Protein AF-A0A0E0LAK0-F1 (afdb_monomer)

Structure (mmCIF, N/CA/C/O backbone):
data_AF-A0A0E0LAK0-F1
#
_entry.id   AF-A0A0E0LAK0-F1
#
loop_
_atom_site.group_PDB
_atom_site.id
_atom_site.type_symbol
_atom_site.label_atom_id
_atom_site.label_alt_id
_atom_site.label_comp_id
_atom_site.label_asym_id
_atom_site.label_entity_id
_atom_site.label_seq_id
_atom_site.pdbx_PDB_ins_code
_atom_site.Cartn_x
_atom_site.Cartn_y
_atom_site.Cartn_z
_atom_site.occupancy
_atom_site.B_iso_or_equiv
_atom_site.auth_seq_id
_atom_site.auth_comp_id
_atom_site.auth_asym_id
_atom_site.auth_atom_id
_atom_site.pdbx_PDB_model_num
ATOM 1 N N . MET A 1 1 ? 13.165 -2.913 -29.190 1.00 40.69 1 MET A N 1
ATOM 2 C CA . MET A 1 1 ? 12.704 -2.858 -27.786 1.00 40.69 1 MET A CA 1
ATOM 3 C C . MET A 1 1 ? 11.254 -2.414 -27.787 1.00 40.69 1 MET A C 1
ATOM 5 O O . MET A 1 1 ? 10.970 -1.238 -27.970 1.00 40.69 1 MET A O 1
ATOM 9 N N . SER A 1 2 ? 10.336 -3.371 -27.718 1.00 41.38 2 SER A N 1
ATOM 10 C CA . SER A 1 2 ? 8.896 -3.123 -27.671 1.00 41.38 2 SER A CA 1
ATOM 11 C C . SER A 1 2 ? 8.563 -2.382 -26.377 1.00 41.38 2 SER A C 1
ATOM 13 O O . SER A 1 2 ? 8.879 -2.852 -25.286 1.00 41.38 2 SER A O 1
ATOM 15 N N . ARG A 1 3 ? 7.950 -1.203 -26.505 1.00 47.69 3 ARG A N 1
ATOM 16 C CA . ARG A 1 3 ? 7.421 -0.414 -25.391 1.00 47.69 3 ARG A CA 1
ATOM 17 C C . ARG A 1 3 ? 6.276 -1.206 -24.757 1.00 47.69 3 ARG A C 1
ATOM 19 O O . ARG A 1 3 ? 5.139 -1.101 -25.208 1.00 47.69 3 ARG A O 1
ATOM 26 N N . LEU A 1 4 ? 6.587 -2.044 -23.767 1.00 52.78 4 LEU A N 1
ATOM 27 C CA . LEU A 1 4 ? 5.581 -2.633 -22.887 1.00 52.78 4 LEU A CA 1
ATOM 28 C C . LEU A 1 4 ? 4.768 -1.463 -22.317 1.00 52.78 4 LEU A C 1
ATOM 30 O O . LEU A 1 4 ? 5.345 -0.484 -21.846 1.00 52.78 4 LEU A O 1
ATOM 34 N N . MET A 1 5 ? 3.447 -1.488 -22.482 1.00 51.22 5 MET A N 1
ATOM 35 C CA . MET A 1 5 ? 2.558 -0.435 -21.992 1.00 51.22 5 MET A CA 1
ATOM 36 C C . MET A 1 5 ? 2.483 -0.534 -20.469 1.00 51.22 5 MET A C 1
ATOM 38 O O . MET A 1 5 ? 1.610 -1.197 -19.921 1.00 51.22 5 MET A O 1
ATOM 42 N N . TRP A 1 6 ? 3.444 0.084 -19.789 1.00 60.06 6 TRP A N 1
ATOM 43 C CA . TRP A 1 6 ? 3.392 0.296 -18.349 1.00 60.06 6 TRP A CA 1
ATOM 44 C C . TRP A 1 6 ? 2.137 1.106 -18.028 1.00 60.06 6 TRP A C 1
ATOM 46 O O . TRP A 1 6 ? 1.904 2.156 -18.635 1.00 60.06 6 TRP A O 1
ATOM 56 N N . VAL A 1 7 ? 1.339 0.636 -17.073 1.00 61.56 7 VAL A N 1
ATOM 57 C CA . VAL A 1 7 ? 0.288 1.455 -16.467 1.00 61.56 7 VAL A CA 1
ATOM 58 C C . VAL A 1 7 ? 0.989 2.410 -15.509 1.00 61.56 7 VAL A C 1
ATOM 60 O O . VAL A 1 7 ? 1.167 2.108 -14.334 1.00 61.56 7 VAL A O 1
ATOM 63 N N . GLN A 1 8 ? 1.451 3.538 -16.048 1.00 71.88 8 GLN A N 1
ATOM 64 C CA . GLN A 1 8 ? 2.185 4.547 -15.277 1.00 71.88 8 GLN A CA 1
ATOM 65 C C . GLN A 1 8 ? 1.261 5.393 -14.398 1.00 71.88 8 GLN A C 1
ATOM 67 O O . GLN A 1 8 ? 1.737 6.034 -13.467 1.00 71.88 8 GLN A O 1
ATOM 72 N N . GLU A 1 9 ? -0.045 5.362 -14.672 1.00 80.31 9 GLU A N 1
ATOM 73 C CA . GLU A 1 9 ? -1.051 6.161 -13.984 1.00 80.31 9 GLU A CA 1
ATOM 74 C C . GLU A 1 9 ? -2.235 5.298 -13.560 1.00 80.31 9 GLU A C 1
ATOM 76 O O . GLU A 1 9 ? -2.679 4.393 -14.272 1.00 80.31 9 GLU A O 1
ATOM 81 N N . ILE A 1 10 ? -2.766 5.605 -12.383 1.00 85.94 10 ILE A N 1
ATOM 82 C CA . ILE A 1 10 ? -3.961 4.961 -11.857 1.00 85.94 10 ILE A CA 1
ATOM 83 C C . ILE A 1 10 ? -5.178 5.623 -12.510 1.00 85.94 10 ILE A C 1
ATOM 85 O O . ILE A 1 10 ? -5.325 6.841 -12.405 1.00 85.94 10 ILE A O 1
ATOM 89 N N . PRO A 1 11 ? -6.082 4.863 -13.154 1.00 86.00 11 PRO A N 1
ATOM 90 C CA . PRO A 1 11 ? -7.273 5.447 -13.755 1.00 86.00 11 PRO A CA 1
ATOM 91 C C . PRO A 1 11 ? -8.109 6.217 -12.728 1.00 86.00 11 PRO A C 1
ATOM 93 O O . PRO A 1 11 ? -8.341 5.735 -11.619 1.00 86.00 11 PRO A O 1
ATOM 96 N N . SER A 1 12 ? -8.642 7.373 -13.120 1.00 85.31 12 SER A N 1
ATOM 97 C CA . SER A 1 12 ? -9.409 8.258 -12.229 1.00 85.31 12 SER A CA 1
ATOM 98 C C . SER A 1 12 ? -10.615 7.579 -11.566 1.00 85.31 12 SER A C 1
ATOM 100 O O . SER A 1 12 ? -10.938 7.868 -10.415 1.00 85.31 12 SER A O 1
ATOM 102 N N . TRP A 1 13 ? -11.260 6.628 -12.250 1.00 86.44 13 TRP A N 1
ATOM 103 C CA . TRP A 1 13 ? -12.377 5.866 -11.682 1.00 86.44 13 TRP A CA 1
ATOM 104 C C . TRP A 1 13 ? -11.962 5.010 -10.479 1.00 86.44 13 TRP A C 1
ATOM 106 O O . TRP A 1 13 ? -12.783 4.779 -9.593 1.00 86.44 13 TRP A O 1
ATOM 116 N N . VAL A 1 14 ? -10.702 4.555 -10.425 1.00 89.12 14 VAL A N 1
ATOM 117 C CA . VAL A 1 14 ? -10.179 3.795 -9.285 1.00 89.12 14 VAL A CA 1
ATOM 118 C C . VAL A 1 14 ? -10.152 4.703 -8.070 1.00 89.12 14 VAL A C 1
ATOM 120 O O . VAL A 1 14 ? -10.732 4.326 -7.060 1.00 89.12 14 VAL A O 1
ATOM 123 N N . GLY A 1 15 ? -9.564 5.901 -8.194 1.00 84.81 15 GLY A N 1
ATOM 124 C CA . GLY A 1 15 ? -9.407 6.863 -7.095 1.00 84.81 15 GLY A CA 1
ATOM 125 C C . GLY A 1 15 ? -10.719 7.393 -6.510 1.00 84.81 15 GLY A C 1
ATOM 126 O O . GLY A 1 15 ? -10.767 7.769 -5.344 1.00 84.81 15 GLY A O 1
ATOM 127 N N . ASN A 1 16 ? -11.806 7.339 -7.282 1.00 85.94 16 ASN A N 1
ATOM 128 C CA . ASN A 1 16 ? -13.139 7.764 -6.847 1.00 85.94 16 ASN A CA 1
ATOM 129 C C . ASN A 1 16 ? -14.001 6.618 -6.288 1.00 85.94 16 ASN A C 1
ATOM 131 O O . ASN A 1 16 ? -15.169 6.823 -5.949 1.00 85.94 16 ASN A O 1
ATOM 135 N N . SER A 1 17 ? -13.475 5.393 -6.218 1.00 89.62 17 SER A N 1
ATOM 136 C CA . SER A 1 17 ? -14.277 4.239 -5.825 1.00 89.62 17 SER A CA 1
ATOM 137 C C . SER A 1 17 ? -14.435 4.118 -4.312 1.00 89.62 17 SER A C 1
ATOM 139 O O . SER A 1 17 ? -13.480 3.895 -3.571 1.00 89.62 17 SER A O 1
ATOM 141 N N . ILE A 1 18 ? -15.686 4.132 -3.853 1.00 90.94 18 ILE A N 1
ATOM 142 C CA . ILE A 1 18 ? -16.029 3.836 -2.456 1.00 90.94 18 ILE A CA 1
ATOM 143 C C . ILE A 1 18 ? -16.090 2.331 -2.161 1.00 90.94 18 ILE A C 1
ATOM 145 O O . ILE A 1 18 ? -16.125 1.940 -1.000 1.00 90.94 18 ILE A O 1
ATOM 149 N N . ASN A 1 19 ? -16.102 1.473 -3.183 1.00 94.12 19 ASN A N 1
ATOM 150 C CA . ASN A 1 19 ? -16.319 0.030 -3.018 1.00 94.12 19 ASN A CA 1
ATOM 151 C C . ASN A 1 19 ? -15.019 -0.784 -3.036 1.00 94.12 19 ASN A C 1
ATOM 153 O O . ASN A 1 19 ? -15.035 -1.984 -2.758 1.00 94.12 19 ASN A O 1
ATOM 157 N N . LEU A 1 20 ? -13.885 -0.164 -3.378 1.00 95.38 20 LEU A N 1
ATOM 158 C CA . LEU A 1 20 ? -12.603 -0.859 -3.429 1.00 95.38 20 LEU A CA 1
ATOM 159 C C . LEU A 1 20 ? -12.059 -1.091 -2.020 1.00 95.38 20 LEU A C 1
ATOM 161 O O . LEU A 1 20 ? -11.620 -0.170 -1.337 1.00 95.38 20 LEU A O 1
ATOM 165 N N . VAL A 1 21 ? -12.062 -2.361 -1.617 1.00 95.38 21 VAL A N 1
ATOM 166 C CA . VAL A 1 21 ? -11.550 -2.809 -0.313 1.00 95.38 21 VAL A CA 1
ATOM 167 C C . VAL A 1 21 ? -10.144 -3.401 -0.414 1.00 95.38 21 VAL A C 1
ATOM 169 O O . VAL A 1 21 ? -9.372 -3.358 0.545 1.00 95.38 21 VAL A O 1
ATOM 172 N N . LYS A 1 22 ? -9.784 -3.968 -1.569 1.00 95.62 22 LYS A N 1
ATOM 173 C CA . LYS A 1 22 ? -8.490 -4.622 -1.796 1.00 95.62 22 LYS A CA 1
ATOM 174 C C . LYS A 1 22 ? -7.957 -4.245 -3.171 1.00 95.62 22 LYS A C 1
ATOM 176 O O . LYS A 1 22 ? -8.683 -4.368 -4.153 1.00 95.62 22 LYS A O 1
ATOM 181 N N . ILE A 1 23 ? -6.688 -3.855 -3.236 1.00 95.00 23 ILE A N 1
ATOM 182 C CA . ILE A 1 23 ? -5.982 -3.558 -4.484 1.00 95.00 23 ILE A CA 1
ATOM 183 C C . ILE A 1 23 ? -4.680 -4.358 -4.522 1.00 95.00 23 ILE A C 1
ATOM 185 O O . ILE A 1 23 ? -3.897 -4.343 -3.571 1.00 95.00 23 ILE A O 1
ATOM 189 N N . ASN A 1 24 ? -4.458 -5.059 -5.636 1.00 95.00 24 ASN A N 1
ATOM 190 C CA . ASN A 1 24 ? -3.205 -5.740 -5.942 1.00 95.00 24 ASN A CA 1
ATOM 191 C C . ASN A 1 24 ? -2.645 -5.151 -7.239 1.00 95.00 24 ASN A C 1
ATOM 193 O O . ASN A 1 24 ? -3.261 -5.299 -8.292 1.00 95.00 24 ASN A O 1
ATOM 197 N N . LEU A 1 25 ? -1.487 -4.505 -7.150 1.00 93.88 25 LEU A N 1
ATOM 198 C CA . LEU A 1 25 ? -0.767 -3.940 -8.284 1.00 93.88 25 LEU A CA 1
ATOM 199 C C . LEU A 1 25 ? 0.447 -4.814 -8.579 1.00 93.88 25 LEU A C 1
ATOM 201 O O . LEU A 1 25 ? 1.206 -5.160 -7.669 1.00 93.88 25 LEU A O 1
ATOM 205 N N . VAL A 1 26 ? 0.605 -5.183 -9.848 1.00 93.19 26 VAL A N 1
ATOM 206 C CA . VAL A 1 26 ? 1.659 -6.081 -10.324 1.00 93.19 26 VAL A CA 1
ATOM 207 C C . VAL A 1 26 ? 2.219 -5.513 -11.618 1.00 93.19 26 VAL A C 1
ATOM 209 O O . VAL A 1 26 ? 1.455 -5.297 -12.554 1.00 93.19 26 VAL A O 1
ATOM 212 N N . PHE A 1 27 ? 3.530 -5.266 -11.672 1.00 90.88 27 PHE A N 1
ATOM 213 C CA . PHE A 1 27 ? 4.220 -4.838 -12.898 1.00 90.88 27 PHE A CA 1
ATOM 214 C C . PHE A 1 27 ? 3.654 -3.560 -13.551 1.00 90.88 27 PHE A C 1
ATOM 216 O O . PHE A 1 27 ? 3.705 -3.383 -14.765 1.00 90.88 27 PHE A O 1
ATOM 223 N N . CYS A 1 28 ? 3.096 -2.655 -12.738 1.00 89.62 28 CYS A N 1
ATOM 224 C CA . CYS A 1 28 ? 2.539 -1.383 -13.203 1.00 89.62 28 CYS A CA 1
ATOM 225 C C . CYS A 1 28 ? 3.621 -0.327 -13.483 1.00 89.62 28 CYS A C 1
ATOM 227 O O . CYS A 1 28 ? 3.497 0.425 -14.444 1.00 89.62 28 CYS A O 1
ATOM 229 N N . GLY A 1 29 ? 4.698 -0.286 -12.690 1.00 91.19 29 GLY A N 1
ATOM 230 C CA . GLY A 1 29 ? 5.722 0.755 -12.803 1.00 91.19 29 GLY A CA 1
ATOM 231 C C . GLY A 1 29 ? 5.265 2.129 -12.303 1.00 91.19 29 GLY A C 1
ATOM 232 O O . GLY A 1 29 ? 5.666 3.145 -12.867 1.00 91.19 29 GLY A O 1
ATOM 233 N N . LEU A 1 30 ? 4.412 2.176 -11.275 1.00 91.12 30 LEU A N 1
ATOM 234 C CA . LEU A 1 30 ? 3.904 3.432 -10.722 1.00 91.12 30 LEU A CA 1
ATOM 235 C C . LEU A 1 30 ? 5.017 4.233 -10.042 1.00 91.12 30 LEU A C 1
ATOM 237 O O . LEU A 1 30 ? 5.879 3.677 -9.361 1.00 91.12 30 LEU A O 1
ATOM 241 N N . LYS A 1 31 ? 4.960 5.555 -10.178 1.00 90.56 31 LYS A N 1
ATOM 242 C CA . LYS A 1 31 ? 5.839 6.481 -9.444 1.00 90.56 31 LYS A CA 1
ATOM 243 C C . LYS A 1 31 ? 5.171 7.063 -8.202 1.00 90.56 31 LYS A C 1
ATOM 245 O O . LYS A 1 31 ? 5.864 7.506 -7.297 1.00 90.56 31 LYS A O 1
ATOM 250 N N . GLU A 1 32 ? 3.846 7.022 -8.165 1.00 87.75 32 GLU A N 1
ATOM 251 C CA . GLU A 1 32 ? 3.006 7.578 -7.112 1.00 87.75 32 GLU A CA 1
ATOM 252 C C . GLU A 1 32 ? 1.808 6.659 -6.854 1.00 87.75 32 GLU A C 1
ATOM 254 O O . GLU A 1 32 ? 1.387 5.890 -7.723 1.00 87.75 32 GLU A O 1
ATOM 259 N N . VAL A 1 33 ? 1.269 6.723 -5.638 1.00 89.12 33 VAL A N 1
ATOM 260 C CA . VAL A 1 33 ? 0.064 5.976 -5.235 1.00 89.12 33 VAL A CA 1
ATOM 261 C C . VAL A 1 33 ? -1.012 6.896 -4.655 1.00 89.12 33 VAL A C 1
ATOM 263 O O . VAL A 1 33 ? -1.976 6.419 -4.059 1.00 89.12 33 VAL A O 1
ATOM 266 N N . ASP A 1 34 ? -0.878 8.208 -4.851 1.00 86.75 34 ASP A N 1
ATOM 267 C CA . ASP A 1 34 ? -1.72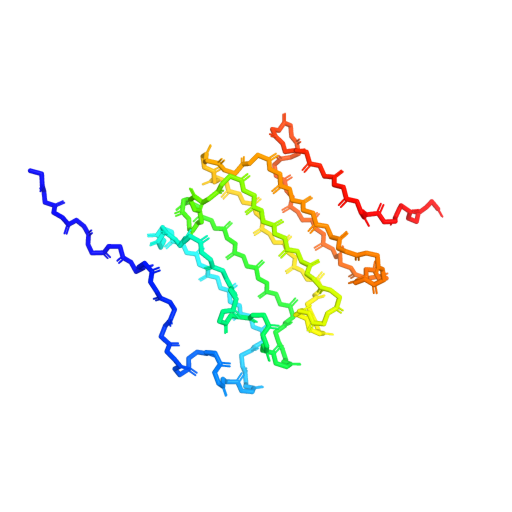8 9.237 -4.240 1.00 86.75 34 ASP A CA 1
ATOM 268 C C . ASP A 1 34 ? -3.189 9.113 -4.677 1.00 86.75 34 ASP A C 1
ATOM 270 O O . ASP A 1 34 ? -4.106 9.303 -3.878 1.00 86.75 34 ASP A O 1
ATOM 274 N N . ALA A 1 35 ? -3.425 8.661 -5.910 1.00 87.94 35 ALA A N 1
ATOM 275 C CA . ALA A 1 35 ? -4.765 8.344 -6.395 1.00 87.94 35 ALA A CA 1
ATOM 276 C C . ALA A 1 35 ? -5.458 7.228 -5.584 1.00 87.94 35 ALA A C 1
ATOM 278 O O . ALA A 1 35 ? -6.680 7.130 -5.604 1.00 87.94 35 ALA A O 1
ATOM 279 N N . LEU A 1 36 ? -4.711 6.388 -4.855 1.00 91.06 36 LEU A N 1
ATOM 280 C CA . LEU A 1 36 ? -5.265 5.383 -3.937 1.00 91.06 36 LEU A CA 1
ATOM 281 C C . LEU A 1 36 ? -5.387 5.893 -2.501 1.00 91.06 36 LEU A C 1
ATOM 283 O O . LEU A 1 36 ? -6.120 5.298 -1.709 1.00 91.06 36 LEU A O 1
ATOM 287 N N . ALA A 1 37 ? -4.673 6.967 -2.156 1.00 87.38 37 ALA A N 1
ATOM 288 C CA . ALA A 1 37 ? -4.576 7.472 -0.793 1.00 87.38 37 ALA A CA 1
ATOM 289 C C . ALA A 1 3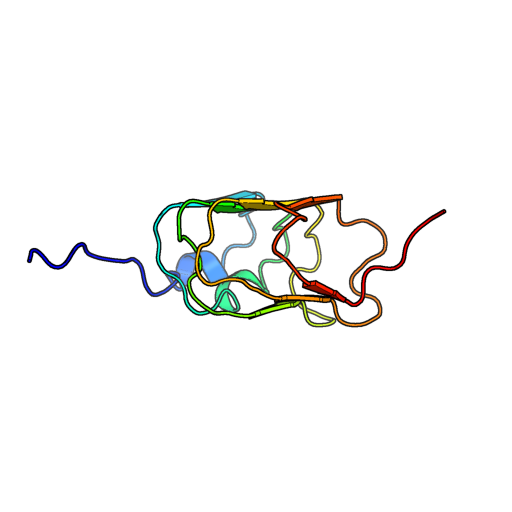7 ? -5.930 7.922 -0.238 1.00 87.38 37 ALA A C 1
ATOM 291 O O . ALA A 1 37 ? -6.160 7.825 0.962 1.00 87.38 37 ALA A O 1
ATOM 292 N N . GLN A 1 38 ? -6.853 8.368 -1.091 1.00 86.69 38 GLN A N 1
ATOM 293 C CA . GLN A 1 38 ? -8.172 8.844 -0.661 1.00 86.69 38 GLN A CA 1
ATOM 294 C C . GLN A 1 38 ? -9.258 7.762 -0.675 1.00 86.69 38 GLN A C 1
ATOM 296 O O . GLN A 1 38 ? -10.415 8.054 -0.378 1.00 86.69 38 GLN A O 1
ATOM 301 N N . LEU A 1 39 ? -8.914 6.503 -0.978 1.00 92.12 39 LEU A N 1
ATOM 302 C CA . LEU A 1 39 ? -9.904 5.430 -1.020 1.00 92.12 39 LEU A CA 1
ATOM 303 C C . LEU A 1 39 ? -10.460 5.143 0.380 1.00 92.12 39 LEU A C 1
ATOM 305 O O . LEU A 1 39 ? -9.747 4.606 1.236 1.00 92.12 39 LEU A O 1
ATOM 309 N N . PRO A 1 40 ? -11.752 5.432 0.629 1.00 89.31 40 PRO A N 1
ATOM 310 C CA . PRO A 1 40 ? -12.292 5.487 1.985 1.00 89.31 40 PRO A CA 1
ATOM 311 C C . PRO A 1 40 ? -12.454 4.103 2.618 1.00 89.31 40 PRO A C 1
ATOM 313 O O . PRO A 1 40 ? -12.588 3.987 3.836 1.00 89.31 40 PRO A O 1
ATOM 316 N N . ASN A 1 41 ? -12.470 3.051 1.797 1.00 92.44 41 ASN A N 1
ATOM 317 C CA . ASN A 1 41 ? -12.702 1.676 2.222 1.00 92.44 41 ASN A CA 1
ATOM 318 C C . ASN A 1 41 ? -11.552 0.723 1.887 1.00 92.44 41 ASN A C 1
ATOM 320 O O . ASN A 1 41 ? -11.692 -0.477 2.117 1.00 92.44 41 ASN A O 1
ATOM 324 N N . LEU A 1 42 ? -10.412 1.231 1.402 1.00 93.38 42 LEU A N 1
ATOM 325 C CA . LEU A 1 42 ? -9.270 0.383 1.079 1.00 93.38 42 LEU A CA 1
ATOM 326 C C . LEU A 1 42 ? -8.642 -0.166 2.363 1.00 93.38 42 LEU A C 1
ATOM 328 O O . LEU A 1 42 ? -8.073 0.573 3.156 1.00 93.38 42 LEU A O 1
ATOM 332 N N . VAL A 1 43 ? -8.725 -1.483 2.540 1.00 92.12 43 VAL A N 1
ATOM 333 C CA . VAL A 1 43 ? -8.178 -2.208 3.696 1.00 92.12 43 VAL A CA 1
ATOM 334 C C . VAL A 1 43 ? -6.838 -2.857 3.367 1.00 92.12 43 VAL A C 1
ATOM 336 O O . VAL A 1 43 ? -5.991 -2.998 4.250 1.00 92.12 43 VAL A O 1
ATOM 339 N N . ARG A 1 44 ? -6.621 -3.250 2.106 1.00 93.31 44 ARG A N 1
ATOM 340 C CA . ARG A 1 44 ? -5.393 -3.927 1.673 1.00 93.31 44 ARG A CA 1
ATOM 341 C C . ARG A 1 44 ? -4.823 -3.332 0.395 1.00 93.31 44 ARG A C 1
ATOM 343 O O . ARG A 1 44 ? -5.508 -3.315 -0.627 1.00 93.31 44 ARG A O 1
ATOM 350 N N . LEU A 1 45 ? -3.537 -3.003 0.444 1.00 93.56 45 LEU A N 1
ATOM 351 C CA . LEU A 1 45 ? -2.721 -2.640 -0.708 1.00 93.56 45 LEU A CA 1
ATOM 352 C C . LEU A 1 45 ? -1.560 -3.630 -0.846 1.00 93.56 45 LEU A C 1
ATOM 354 O O . LEU A 1 45 ? -0.784 -3.832 0.088 1.00 93.56 45 LEU A O 1
ATOM 358 N N . ARG A 1 46 ? -1.439 -4.253 -2.020 1.00 94.12 46 ARG A N 1
ATOM 359 C CA . ARG A 1 46 ? -0.272 -5.058 -2.394 1.00 94.12 46 ARG A CA 1
ATOM 360 C C . ARG A 1 46 ? 0.437 -4.429 -3.584 1.00 94.12 46 ARG A C 1
ATOM 362 O O . ARG A 1 46 ? -0.190 -4.234 -4.622 1.00 94.12 46 ARG A O 1
ATOM 369 N N . LEU A 1 47 ? 1.737 -4.205 -3.435 1.00 94.00 47 LEU A N 1
ATOM 370 C CA . LEU A 1 47 ? 2.654 -3.789 -4.493 1.00 94.00 47 LEU A CA 1
ATOM 371 C C . LEU A 1 47 ? 3.629 -4.941 -4.759 1.00 94.00 47 LEU A C 1
ATOM 373 O O . LEU A 1 47 ? 4.338 -5.372 -3.847 1.00 94.00 47 LEU A O 1
ATOM 377 N N . TRP A 1 48 ? 3.630 -5.477 -5.981 1.00 93.44 48 TRP A N 1
ATOM 378 C CA . TRP A 1 48 ? 4.446 -6.640 -6.340 1.00 93.44 48 TRP A CA 1
ATOM 379 C C . TRP A 1 48 ? 5.093 -6.507 -7.722 1.00 93.44 48 TRP A C 1
ATOM 381 O O . TRP A 1 48 ? 4.515 -5.886 -8.608 1.00 93.44 48 TRP A O 1
ATOM 391 N N . LEU A 1 49 ? 6.272 -7.107 -7.918 1.00 92.38 49 LEU A N 1
ATOM 392 C CA . LEU A 1 49 ? 6.992 -7.169 -9.202 1.00 92.38 49 LEU A CA 1
ATOM 393 C C . LEU A 1 49 ? 7.095 -5.801 -9.893 1.00 92.38 49 LEU A C 1
ATOM 395 O O . LEU A 1 49 ? 6.408 -5.565 -10.880 1.00 92.38 49 LEU A O 1
ATOM 399 N N . ASN A 1 50 ? 7.902 -4.879 -9.365 1.00 91.94 50 ASN A N 1
ATOM 400 C CA . ASN A 1 50 ? 8.080 -3.527 -9.921 1.00 91.94 50 ASN A CA 1
ATOM 401 C C . ASN A 1 50 ? 6.753 -2.770 -10.171 1.00 91.94 50 ASN A C 1
ATOM 403 O O . ASN A 1 50 ? 6.647 -1.927 -11.060 1.00 91.94 50 ASN A O 1
ATOM 407 N N . ALA A 1 51 ? 5.718 -3.040 -9.364 1.00 93.12 51 ALA A N 1
ATOM 408 C CA . ALA A 1 51 ? 4.478 -2.261 -9.375 1.00 93.12 51 ALA A CA 1
ATOM 409 C C . ALA A 1 51 ? 4.688 -0.794 -8.988 1.00 93.12 51 ALA A C 1
ATOM 411 O O . ALA A 1 51 ? 3.889 0.048 -9.384 1.00 93.12 51 ALA A O 1
ATOM 412 N N . TYR A 1 52 ? 5.752 -0.507 -8.241 1.00 92.94 52 TYR A N 1
ATOM 413 C CA . TYR A 1 52 ? 6.156 0.826 -7.828 1.00 92.94 52 TYR A CA 1
ATOM 414 C C . TYR A 1 52 ? 7.670 0.970 -8.008 1.00 92.94 52 TYR A C 1
ATOM 416 O O . TYR A 1 52 ? 8.418 0.083 -7.594 1.00 92.94 52 TYR A O 1
ATOM 424 N N . VAL A 1 53 ? 8.102 2.052 -8.657 1.00 93.06 53 VAL A N 1
ATOM 425 C CA . VAL A 1 53 ? 9.488 2.260 -9.127 1.00 93.06 53 VAL A CA 1
ATOM 426 C C . VAL A 1 53 ? 10.132 3.536 -8.581 1.00 93.06 53 VAL A C 1
ATOM 428 O O . VAL A 1 53 ? 11.218 3.910 -9.012 1.00 93.06 53 VAL A O 1
ATOM 431 N N . ALA A 1 54 ? 9.489 4.222 -7.636 1.00 93.00 54 ALA A N 1
ATOM 432 C CA . ALA A 1 54 ? 10.140 5.301 -6.901 1.00 93.00 54 ALA A CA 1
ATOM 433 C C . ALA A 1 54 ? 10.909 4.756 -5.683 1.00 93.00 54 ALA A C 1
ATOM 435 O O . ALA A 1 54 ? 10.601 3.692 -5.140 1.00 93.00 54 ALA A O 1
ATOM 436 N N . ASN A 1 55 ? 11.917 5.507 -5.236 1.00 94.44 55 ASN A N 1
ATOM 437 C CA . ASN A 1 55 ? 12.825 5.083 -4.166 1.00 94.44 55 ASN A CA 1
ATOM 438 C C . ASN A 1 55 ? 12.217 5.164 -2.755 1.00 94.44 55 ASN A C 1
ATOM 440 O O . ASN A 1 55 ? 12.720 4.522 -1.829 1.00 94.44 55 ASN A O 1
ATOM 444 N N . LYS A 1 56 ? 11.137 5.930 -2.590 1.00 92.75 56 LYS A N 1
ATOM 445 C CA . LYS A 1 56 ? 10.479 6.196 -1.313 1.00 92.75 56 LYS A CA 1
ATOM 446 C C . LYS A 1 56 ? 8.976 6.040 -1.450 1.00 92.75 56 LYS A C 1
ATOM 448 O O . LYS A 1 56 ? 8.400 6.532 -2.414 1.00 92.75 56 LYS A O 1
ATOM 453 N N . LEU A 1 57 ? 8.349 5.402 -0.468 1.00 90.19 57 LEU A N 1
ATOM 454 C CA . LEU A 1 57 ? 6.898 5.317 -0.324 1.00 90.19 57 LEU A CA 1
ATOM 455 C C . LEU A 1 57 ? 6.488 5.953 1.008 1.00 90.19 57 LEU A C 1
ATOM 457 O O . LEU A 1 57 ? 6.903 5.484 2.069 1.00 90.19 57 LEU A O 1
ATOM 461 N N . ALA A 1 58 ? 5.688 7.018 0.954 1.00 87.25 58 ALA A N 1
ATOM 462 C CA . ALA A 1 58 ? 5.277 7.774 2.132 1.00 87.25 58 ALA A CA 1
ATOM 463 C C . ALA A 1 58 ? 3.771 7.656 2.396 1.00 87.25 58 ALA A C 1
ATOM 465 O O . ALA A 1 58 ? 2.955 7.813 1.494 1.00 87.25 58 ALA A O 1
ATOM 466 N N . PHE A 1 59 ? 3.415 7.400 3.654 1.00 83.00 59 PHE A N 1
ATOM 467 C CA . PHE A 1 59 ? 2.042 7.401 4.148 1.00 83.00 59 PHE A CA 1
ATOM 468 C C . PHE A 1 59 ? 1.833 8.631 5.032 1.00 83.00 59 PHE A C 1
ATOM 470 O O . PHE A 1 59 ? 2.386 8.708 6.131 1.00 83.00 59 PHE A O 1
ATOM 477 N N . HIS A 1 60 ? 1.047 9.587 4.540 1.00 82.25 60 HIS A N 1
ATOM 478 C CA . HIS A 1 60 ? 0.733 10.835 5.239 1.00 82.25 60 HIS A CA 1
ATOM 479 C C . HIS A 1 60 ? -0.476 10.690 6.171 1.00 82.25 60 HIS A C 1
ATOM 481 O O . HIS A 1 60 ? -1.325 9.829 5.948 1.00 82.25 60 HIS A O 1
ATOM 487 N N . GLY A 1 61 ? -0.586 11.567 7.175 1.00 73.38 61 GLY A N 1
ATOM 488 C CA . GLY A 1 61 ? -1.569 11.525 8.275 1.00 73.38 61 GLY A CA 1
ATOM 489 C C . GLY A 1 61 ? -3.024 11.211 7.897 1.00 73.38 61 GLY A C 1
ATOM 490 O O . GLY A 1 61 ? -3.724 10.522 8.637 1.00 73.38 61 GLY A O 1
ATOM 491 N N . HIS A 1 62 ? -3.478 11.692 6.739 1.00 75.31 62 HIS A N 1
ATOM 492 C CA . HIS A 1 62 ? -4.853 11.520 6.251 1.00 75.31 62 HIS A CA 1
ATOM 493 C C . HIS A 1 62 ? -4.969 10.591 5.036 1.00 75.31 62 HIS A C 1
ATOM 495 O O . HIS A 1 62 ? -6.048 10.437 4.471 1.00 75.31 62 HIS A O 1
ATOM 501 N N . SER A 1 63 ? -3.862 9.980 4.618 1.00 83.00 63 SER A N 1
ATOM 502 C CA . SER A 1 63 ? -3.847 9.014 3.525 1.00 83.00 63 SER A CA 1
ATOM 503 C C . SER A 1 63 ? -4.226 7.630 4.041 1.00 83.00 63 SER A C 1
ATOM 505 O O . SER A 1 63 ? -3.797 7.216 5.114 1.00 83.00 63 SER A O 1
ATOM 507 N N . PHE A 1 64 ? -4.985 6.890 3.241 1.00 86.12 64 PHE A N 1
ATOM 508 C CA . PHE A 1 64 ? -5.347 5.495 3.459 1.00 86.12 64 PHE A CA 1
ATOM 509 C C . PHE A 1 64 ? -6.115 5.247 4.775 1.00 86.12 64 PHE A C 1
ATOM 511 O O . PHE A 1 64 ? -5.695 4.433 5.599 1.00 86.12 64 PHE A O 1
ATOM 518 N N . PRO A 1 65 ? -7.287 5.884 4.972 1.00 84.94 65 PRO A N 1
ATOM 519 C CA . PRO A 1 65 ? -7.964 5.974 6.273 1.00 84.94 65 PRO A CA 1
ATOM 520 C C . PRO A 1 65 ? -8.385 4.630 6.891 1.00 84.94 65 PRO A C 1
ATOM 522 O O . PRO A 1 65 ? -8.623 4.557 8.096 1.00 84.94 65 PRO A O 1
ATOM 525 N N . LYS A 1 66 ? -8.509 3.563 6.089 1.00 88.50 66 LYS A N 1
ATOM 526 C CA . LYS A 1 66 ? -8.866 2.210 6.557 1.00 88.50 66 LYS A CA 1
ATOM 527 C C . LYS A 1 66 ? -7.825 1.145 6.231 1.00 88.50 66 LYS A C 1
ATOM 529 O O . LYS A 1 66 ? -8.106 -0.040 6.429 1.00 88.50 66 LYS A O 1
ATOM 534 N N . LEU A 1 67 ? -6.648 1.529 5.740 1.00 88.06 67 LEU A N 1
ATOM 535 C CA . LEU A 1 67 ? -5.630 0.562 5.351 1.00 88.06 67 LEU A CA 1
ATOM 536 C C . LEU A 1 67 ? -5.104 -0.156 6.591 1.00 88.06 67 LEU A C 1
ATOM 538 O O . LEU A 1 67 ? -4.699 0.464 7.568 1.00 88.06 67 LEU A O 1
ATOM 542 N N .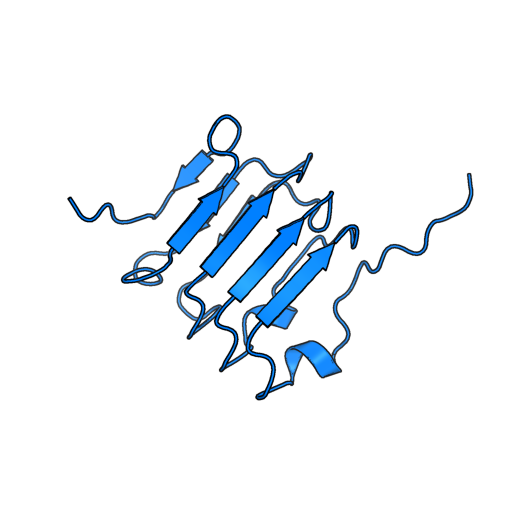 ARG A 1 68 ? -5.137 -1.486 6.540 1.00 86.50 68 ARG A N 1
ATOM 543 C CA . ARG A 1 68 ? -4.664 -2.372 7.610 1.00 86.50 68 ARG A CA 1
ATOM 544 C C . ARG A 1 68 ? -3.582 -3.320 7.140 1.00 86.50 68 ARG A C 1
ATOM 546 O O . ARG A 1 68 ? -2.830 -3.807 7.963 1.00 86.50 68 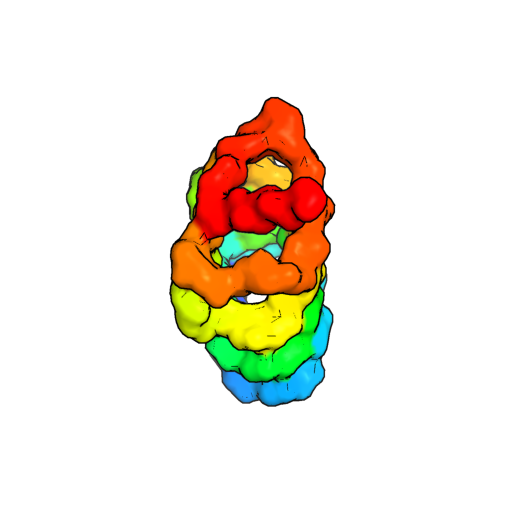ARG A O 1
ATOM 553 N N . ILE A 1 69 ? -3.525 -3.613 5.842 1.00 88.62 69 ILE A N 1
ATOM 554 C CA . ILE A 1 69 ? -2.593 -4.592 5.288 1.00 88.62 69 ILE A CA 1
ATOM 555 C C . ILE A 1 69 ? -1.807 -3.943 4.157 1.00 88.62 69 ILE A C 1
ATOM 557 O O . ILE A 1 69 ? -2.374 -3.616 3.109 1.00 88.62 69 ILE A O 1
ATOM 561 N N . LEU A 1 70 ? -0.497 -3.828 4.353 1.00 90.31 70 LEU A N 1
ATOM 562 C CA . LEU A 1 70 ? 0.448 -3.415 3.323 1.00 90.31 70 LEU A CA 1
ATOM 563 C C . LEU A 1 70 ? 1.406 -4.568 3.019 1.00 90.31 70 LEU A C 1
ATOM 565 O O . LEU A 1 70 ? 2.141 -5.035 3.890 1.00 90.31 70 LEU A O 1
ATOM 569 N N . VAL A 1 71 ? 1.389 -5.024 1.767 1.00 91.12 71 VAL A N 1
ATOM 570 C CA . VAL A 1 71 ? 2.293 -6.071 1.275 1.00 91.12 71 VAL A CA 1
ATOM 571 C C . VAL A 1 71 ? 3.190 -5.482 0.200 1.00 91.12 71 VAL A C 1
ATOM 573 O O . VAL A 1 71 ? 2.698 -5.043 -0.840 1.00 91.12 71 VAL A O 1
ATOM 576 N N . ILE A 1 72 ? 4.497 -5.517 0.439 1.00 91.38 72 ILE A N 1
ATOM 577 C CA . ILE A 1 72 ? 5.514 -5.045 -0.501 1.00 91.38 72 ILE A CA 1
ATOM 578 C C . ILE A 1 72 ? 6.490 -6.183 -0.772 1.00 91.38 72 ILE A C 1
ATOM 580 O O . ILE A 1 72 ? 7.058 -6.750 0.161 1.00 91.38 72 ILE A O 1
ATOM 584 N N . SER A 1 73 ? 6.685 -6.509 -2.048 1.00 90.62 73 SER A N 1
ATOM 585 C CA . SER A 1 73 ? 7.629 -7.544 -2.472 1.00 90.62 73 SER A CA 1
ATOM 586 C C . SER A 1 73 ? 8.155 -7.263 -3.877 1.00 90.62 73 SER A C 1
ATOM 588 O O . SER A 1 73 ? 7.410 -6.783 -4.734 1.00 90.62 73 SER A O 1
ATOM 590 N N . SER A 1 74 ? 9.425 -7.588 -4.126 1.00 91.50 74 SER A N 1
ATOM 591 C CA . SER A 1 74 ? 10.053 -7.492 -5.450 1.00 91.50 74 SER A CA 1
ATOM 592 C C . SER A 1 74 ? 9.920 -6.100 -6.095 1.00 91.50 74 SER A C 1
ATOM 594 O O . SER A 1 74 ? 9.542 -5.985 -7.261 1.00 91.50 74 SER A O 1
ATOM 596 N N . LEU A 1 75 ? 10.172 -5.038 -5.320 1.00 92.50 75 LEU A N 1
ATOM 597 C CA . LEU A 1 75 ? 10.268 -3.662 -5.821 1.00 92.50 75 LEU A CA 1
ATOM 598 C C . LEU A 1 75 ? 11.742 -3.249 -5.855 1.00 92.50 75 LEU A C 1
ATOM 600 O O . LEU A 1 75 ? 12.324 -2.951 -4.813 1.00 92.50 75 LEU A O 1
ATOM 604 N N . GLU A 1 76 ? 12.364 -3.266 -7.033 1.00 91.12 76 GLU A N 1
ATOM 605 C CA . GLU A 1 76 ? 13.824 -3.138 -7.162 1.00 91.12 76 GLU A CA 1
ATOM 606 C C . GLU A 1 76 ? 14.367 -1.773 -6.729 1.00 91.12 76 GLU A C 1
ATOM 608 O O . GLU A 1 76 ? 15.458 -1.698 -6.151 1.00 91.12 76 GLU A O 1
ATOM 613 N N . GLU A 1 77 ? 13.593 -0.713 -6.961 1.00 92.69 77 GLU A N 1
ATOM 614 C CA . GLU A 1 77 ? 13.996 0.676 -6.718 1.00 92.69 77 GLU A CA 1
ATOM 615 C C . GLU A 1 77 ? 13.670 1.172 -5.310 1.00 92.69 77 GLU A C 1
ATOM 617 O O . GLU A 1 77 ? 14.326 2.084 -4.809 1.00 92.69 77 GLU A O 1
ATOM 622 N N . LEU A 1 78 ? 12.688 0.565 -4.638 1.00 93.69 78 LEU A N 1
ATOM 623 C CA . LEU A 1 78 ? 12.243 1.024 -3.327 1.00 93.69 78 LEU A CA 1
ATOM 624 C C . LEU A 1 78 ? 13.351 0.816 -2.279 1.00 93.69 78 LEU A C 1
ATOM 626 O O . LEU A 1 78 ? 13.970 -0.250 -2.189 1.00 93.69 78 LEU A O 1
ATOM 630 N N . ARG A 1 79 ? 13.613 1.854 -1.483 1.00 93.25 79 ARG A N 1
ATOM 631 C CA . ARG A 1 79 ? 14.627 1.869 -0.414 1.00 93.25 79 ARG A CA 1
ATOM 632 C C . ARG A 1 79 ? 14.052 2.295 0.928 1.00 93.25 79 ARG A C 1
ATOM 634 O O . ARG A 1 79 ? 14.543 1.854 1.964 1.00 93.25 79 ARG A O 1
ATOM 641 N N . GLU A 1 80 ? 13.023 3.135 0.920 1.00 91.56 80 GLU A N 1
ATOM 642 C CA . GLU A 1 80 ? 12.466 3.724 2.134 1.00 91.56 80 GLU A CA 1
ATOM 643 C C . GLU A 1 80 ? 10.938 3.619 2.154 1.00 91.56 80 GLU A C 1
ATOM 645 O O . GLU A 1 80 ? 10.269 3.942 1.172 1.00 91.56 80 GLU A O 1
ATOM 650 N N . VAL A 1 81 ? 10.387 3.211 3.299 1.00 88.88 81 VAL A N 1
ATOM 651 C CA . VAL A 1 81 ? 8.954 3.329 3.591 1.00 88.88 81 VAL A CA 1
ATOM 652 C C . VAL A 1 81 ? 8.782 4.153 4.859 1.00 88.88 81 VAL A C 1
ATOM 654 O O . VAL A 1 81 ? 9.300 3.793 5.920 1.00 88.88 81 VAL A O 1
ATOM 657 N N . THR A 1 82 ? 8.055 5.262 4.747 1.00 86.94 82 THR A N 1
ATOM 658 C CA . THR A 1 82 ? 7.856 6.210 5.847 1.00 86.94 82 THR A CA 1
ATOM 659 C C . THR A 1 82 ? 6.394 6.340 6.204 1.00 86.94 82 THR A C 1
ATOM 661 O O . THR A 1 82 ? 5.556 6.528 5.324 1.00 86.94 82 THR A O 1
ATOM 664 N N . PHE A 1 83 ? 6.106 6.332 7.498 1.00 82.81 83 PHE A N 1
ATOM 665 C CA . PHE A 1 83 ? 4.768 6.569 8.020 1.00 82.81 83 PHE A CA 1
ATOM 666 C C . PHE A 1 83 ? 4.762 7.828 8.888 1.00 82.81 83 PHE A C 1
ATOM 668 O O . PHE A 1 83 ? 5.570 7.959 9.808 1.00 82.81 83 PHE A O 1
ATOM 675 N N . GLU A 1 84 ? 3.863 8.767 8.607 1.00 80.81 84 GLU A N 1
ATOM 676 C CA . GLU A 1 84 ? 3.715 9.980 9.409 1.00 80.81 84 GLU A CA 1
ATOM 677 C C . GLU A 1 84 ? 3.093 9.663 10.781 1.00 80.81 84 GLU A C 1
ATOM 679 O O . GLU A 1 84 ? 2.257 8.764 10.915 1.00 80.81 84 GLU A O 1
ATOM 684 N N . GLN A 1 85 ? 3.512 10.381 11.829 1.00 62.00 85 GLN A N 1
ATOM 685 C CA . GLN A 1 85 ? 3.057 10.138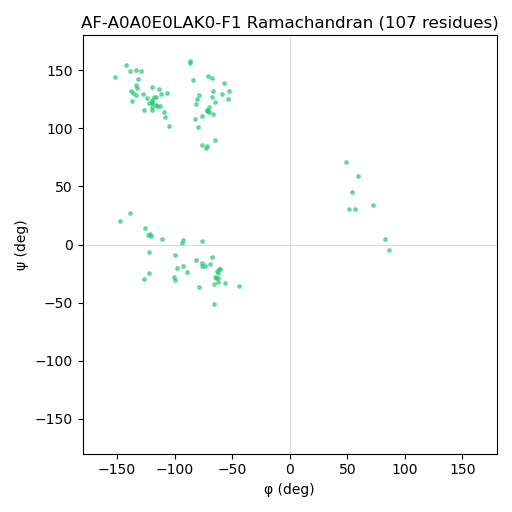 13.201 1.00 62.00 85 GLN A CA 1
ATOM 686 C C . GLN A 1 85 ? 1.519 10.130 13.287 1.00 62.00 85 GLN A C 1
ATOM 688 O O . GLN A 1 85 ? 0.856 11.042 12.810 1.00 62.00 85 GLN A O 1
ATOM 693 N N . ASN A 1 86 ? 0.971 9.103 13.950 1.00 58.22 86 ASN A N 1
ATOM 694 C CA . ASN A 1 86 ? -0.467 8.845 14.162 1.00 58.22 86 ASN A CA 1
ATOM 695 C C . ASN A 1 86 ? -1.239 8.142 13.026 1.00 58.22 86 ASN A C 1
ATOM 697 O O . ASN A 1 86 ? -2.424 7.883 13.199 1.00 58.22 86 ASN A O 1
ATOM 701 N N . THR A 1 87 ? -0.590 7.702 11.944 1.00 55.72 87 THR A N 1
ATOM 702 C CA . THR A 1 87 ? -1.230 6.867 10.892 1.00 55.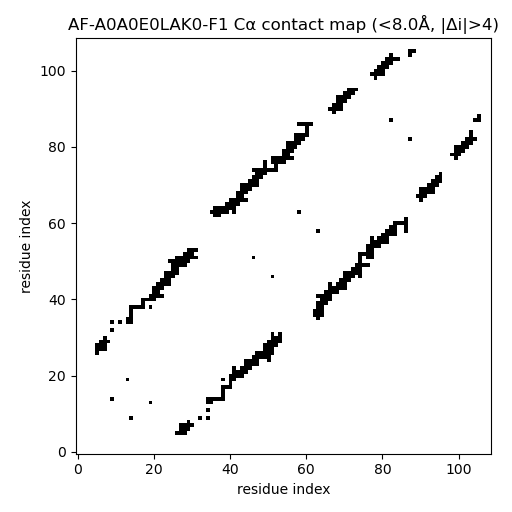72 87 THR A CA 1
ATOM 703 C C . THR A 1 87 ? -1.442 5.387 11.268 1.00 55.72 87 THR A C 1
ATOM 705 O O . THR A 1 87 ? -1.869 4.588 10.440 1.00 55.72 87 THR A O 1
ATOM 708 N N . LEU A 1 88 ? -1.107 4.969 12.495 1.00 60.00 88 LEU A N 1
ATOM 709 C CA . LEU A 1 88 ? -0.516 3.638 12.679 1.00 60.00 88 LEU A CA 1
ATOM 710 C C . LEU A 1 88 ? -0.934 2.735 13.860 1.00 60.00 88 LEU A C 1
ATOM 712 O O . LEU A 1 88 ? -0.125 1.882 14.223 1.00 60.00 88 LEU A O 1
ATOM 716 N N . PRO A 1 89 ? -2.132 2.771 14.473 1.00 48.41 89 PRO A N 1
ATOM 717 C CA . PRO A 1 89 ? -2.373 1.799 15.541 1.00 48.41 89 PRO A CA 1
ATOM 718 C C . PRO A 1 89 ? -2.497 0.331 15.070 1.00 48.41 89 PRO A C 1
ATOM 720 O O . PRO A 1 89 ? -2.421 -0.551 15.916 1.00 48.41 89 PRO A O 1
ATOM 723 N N . GLN A 1 90 ? -2.730 0.023 13.777 1.00 60.31 90 GLN A N 1
ATOM 724 C CA . GLN A 1 90 ? -3.159 -1.338 13.366 1.00 60.31 90 GLN A CA 1
ATOM 725 C C . GLN A 1 90 ? -2.683 -1.836 11.981 1.00 60.31 90 GLN A C 1
ATOM 727 O O . GLN A 1 90 ? -3.310 -2.733 11.419 1.00 60.31 90 GLN A O 1
ATOM 732 N N . ILE A 1 91 ? -1.621 -1.275 11.388 1.00 71.00 91 ILE A N 1
ATOM 733 C CA . ILE A 1 91 ? -1.166 -1.742 10.063 1.00 71.00 91 ILE A CA 1
ATOM 734 C C . ILE A 1 91 ? -0.285 -2.994 10.203 1.00 71.00 91 ILE A C 1
ATOM 736 O O . ILE A 1 91 ? 0.876 -2.919 10.606 1.00 71.00 91 ILE A O 1
ATOM 740 N N . GLU A 1 92 ? -0.815 -4.147 9.801 1.00 72.75 92 GLU A N 1
ATOM 741 C CA . GLU A 1 92 ? -0.035 -5.347 9.512 1.00 72.75 92 GLU A CA 1
ATOM 742 C C . GLU A 1 92 ? 0.780 -5.125 8.234 1.00 72.75 92 GLU A C 1
ATOM 744 O O . GLU A 1 92 ? 0.245 -4.905 7.142 1.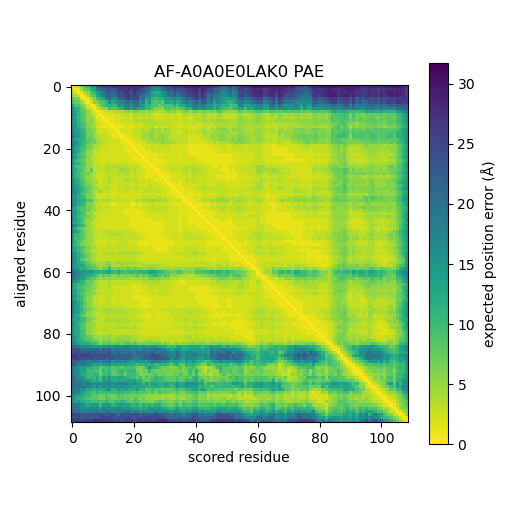00 72.75 92 GLU A O 1
ATOM 749 N N . THR A 1 93 ? 2.103 -5.176 8.369 1.00 72.44 93 THR A N 1
ATOM 750 C CA . THR A 1 93 ? 3.013 -4.913 7.254 1.00 72.44 93 THR A CA 1
ATOM 751 C C . THR A 1 93 ? 3.875 -6.137 6.973 1.00 72.44 93 THR A C 1
ATOM 753 O O . THR A 1 93 ? 4.623 -6.592 7.840 1.00 72.44 93 THR A O 1
ATOM 756 N N . THR A 1 94 ? 3.805 -6.655 5.747 1.00 79.44 94 THR A N 1
ATOM 757 C CA . THR A 1 94 ? 4.701 -7.710 5.254 1.00 79.44 94 THR A CA 1
ATOM 758 C C . THR A 1 94 ? 5.639 -7.111 4.214 1.00 79.44 94 THR A C 1
ATOM 760 O O . THR A 1 94 ? 5.192 -6.677 3.152 1.00 79.44 94 THR A O 1
ATOM 763 N N . LEU A 1 95 ? 6.932 -7.075 4.536 1.00 74.75 95 LEU A N 1
ATOM 764 C CA . LEU A 1 95 ? 7.973 -6.428 3.739 1.00 74.75 95 LEU A CA 1
ATOM 765 C C . LEU A 1 95 ? 9.181 -7.351 3.586 1.00 74.75 95 LEU A C 1
ATOM 767 O O . LEU A 1 95 ? 9.516 -8.085 4.516 1.00 74.75 95 LEU A O 1
ATOM 771 N N . GLU A 1 96 ? 9.899 -7.222 2.474 1.00 70.25 96 GLU A N 1
ATOM 772 C CA . GLU A 1 96 ? 11.276 -7.712 2.335 1.00 70.25 96 GLU A CA 1
ATOM 773 C C . GLU A 1 96 ? 12.211 -6.798 3.151 1.00 70.25 96 GLU A C 1
ATOM 775 O O . GLU A 1 96 ? 12.768 -5.820 2.650 1.00 70.25 96 GLU A O 1
ATOM 780 N N . ARG A 1 97 ? 12.301 -7.059 4.464 1.00 64.38 97 ARG A N 1
ATOM 781 C CA . ARG A 1 97 ? 12.910 -6.139 5.445 1.00 64.38 97 ARG A CA 1
ATOM 782 C C . ARG A 1 97 ? 14.405 -5.917 5.231 1.00 64.38 97 ARG A C 1
ATOM 784 O O . ARG A 1 97 ? 14.892 -4.840 5.550 1.00 64.38 97 ARG A O 1
ATOM 791 N N . ASP A 1 98 ? 15.104 -6.889 4.657 1.00 69.06 98 ASP A N 1
ATOM 792 C CA . ASP A 1 98 ? 16.571 -6.892 4.583 1.00 69.06 98 ASP A CA 1
ATOM 793 C C . ASP A 1 98 ? 17.148 -5.796 3.668 1.00 69.06 98 ASP A C 1
ATOM 795 O O . ASP A 1 98 ? 18.351 -5.547 3.682 1.00 69.06 98 ASP A O 1
ATOM 799 N N . ARG A 1 99 ? 16.303 -5.110 2.882 1.00 77.56 99 ARG A N 1
ATOM 800 C CA . ARG A 1 99 ? 16.716 -4.030 1.966 1.00 77.56 99 ARG A CA 1
ATOM 801 C C . ARG A 1 99 ? 16.040 -2.681 2.218 1.00 77.56 99 ARG A C 1
ATOM 803 O O . ARG A 1 99 ? 16.395 -1.711 1.551 1.00 77.56 99 ARG A O 1
ATOM 810 N N . LEU A 1 100 ? 15.069 -2.609 3.130 1.00 80.69 100 LEU A N 1
ATOM 811 C CA . LEU A 1 100 ? 14.212 -1.433 3.300 1.00 80.69 100 LEU A CA 1
ATOM 812 C C . LEU A 1 100 ? 14.470 -0.725 4.630 1.00 80.69 100 LEU A C 1
ATOM 814 O O . LEU A 1 100 ? 14.406 -1.330 5.700 1.00 80.69 100 LEU A O 1
ATOM 818 N N . SER A 1 101 ? 14.670 0.589 4.561 1.00 84.00 101 SER A N 1
ATOM 819 C CA . SER A 1 101 ? 14.613 1.461 5.732 1.00 84.00 101 SER A CA 1
ATOM 820 C C . SER A 1 101 ? 13.155 1.745 6.098 1.00 84.00 101 SER A C 1
ATOM 822 O O . SER A 1 101 ? 12.366 2.151 5.241 1.00 84.00 101 SER A O 1
ATOM 824 N N . LEU A 1 102 ? 12.799 1.530 7.369 1.00 80.69 102 LEU A N 1
ATOM 825 C CA . LEU A 1 102 ? 11.454 1.763 7.900 1.00 80.69 102 LEU A CA 1
ATOM 826 C C . LEU A 1 102 ? 11.501 2.793 9.018 1.00 80.69 102 LEU A C 1
ATOM 828 O O . LEU A 1 102 ? 12.165 2.582 10.035 1.00 80.69 102 LEU A O 1
ATOM 832 N N . THR A 1 103 ? 10.744 3.874 8.862 1.00 80.50 103 THR A 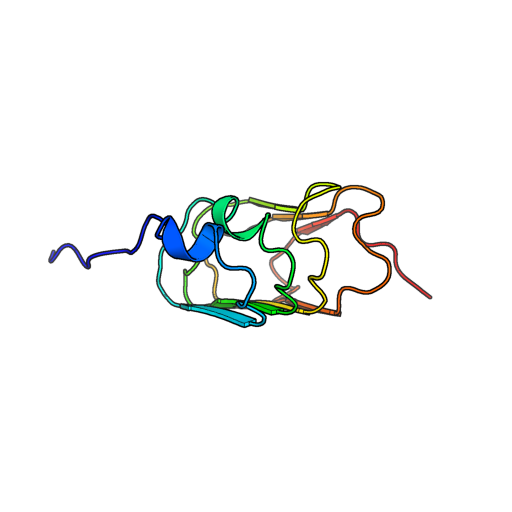N 1
ATOM 833 C CA . THR A 1 103 ? 10.646 4.941 9.863 1.00 80.50 103 THR A CA 1
ATOM 834 C C . THR A 1 103 ? 9.183 5.252 10.183 1.00 80.50 103 THR A C 1
ATOM 836 O O . THR A 1 103 ? 8.288 5.056 9.361 1.00 80.50 103 THR A O 1
ATOM 839 N N . GLY A 1 104 ? 8.918 5.685 11.419 1.00 68.56 104 GLY A N 1
ATOM 840 C CA . GLY A 1 104 ? 7.572 6.078 11.859 1.00 68.56 104 GLY A CA 1
ATOM 841 C C . GLY A 1 104 ? 6.668 4.954 12.387 1.00 68.56 104 GLY A C 1
ATOM 842 O O . GLY A 1 104 ? 5.599 5.246 12.917 1.00 68.56 104 GLY A O 1
ATOM 843 N N . LEU A 1 105 ? 7.096 3.685 12.343 1.00 66.50 105 LEU A N 1
ATOM 844 C CA . LEU A 1 105 ? 6.375 2.573 12.981 1.00 66.50 105 LEU A CA 1
ATOM 845 C C . LEU A 1 105 ? 6.494 2.642 14.513 1.00 66.50 105 LEU A C 1
ATOM 847 O O . LEU A 1 105 ? 7.582 2.454 15.063 1.00 66.50 105 LEU A O 1
ATOM 851 N N . LYS A 1 106 ? 5.374 2.853 15.221 1.00 55.03 106 LYS A N 1
ATOM 852 C CA . LYS A 1 106 ? 5.313 2.611 16.672 1.00 55.03 106 LYS A CA 1
ATOM 853 C C . LYS A 1 106 ? 5.354 1.097 16.903 1.00 55.03 106 LYS A C 1
ATOM 855 O O . LYS A 1 106 ? 4.454 0.378 16.484 1.00 55.03 106 LYS A O 1
ATOM 860 N N . ARG A 1 107 ? 6.418 0.604 17.542 1.00 45.94 107 ARG A N 1
ATOM 861 C CA . ARG A 1 107 ? 6.499 -0.787 18.009 1.00 45.94 107 ARG A CA 1
ATOM 862 C C . ARG A 1 107 ? 5.561 -0.931 19.209 1.00 45.94 107 ARG A C 1
ATOM 864 O O . ARG A 1 107 ? 5.804 -0.293 20.229 1.00 45.94 107 ARG A O 1
ATOM 871 N N . HIS A 1 108 ? 4.516 -1.742 19.089 1.00 41.22 108 HIS A N 1
ATOM 872 C CA . HIS A 1 108 ? 3.854 -2.300 20.264 1.00 41.22 108 HIS A CA 1
ATOM 873 C C . HIS A 1 108 ? 4.710 -3.486 20.725 1.00 41.22 108 HIS A C 1
ATOM 875 O O . HIS A 1 108 ? 4.738 -4.520 20.059 1.00 41.22 108 HIS A O 1
ATOM 881 N N . LEU A 1 109 ? 5.506 -3.253 21.772 1.00 33.94 109 LEU A N 1
ATOM 882 C CA . LEU A 1 109 ? 5.973 -4.314 22.666 1.00 33.94 109 LEU A CA 1
ATOM 883 C C . LEU A 1 109 ? 4.808 -4.734 23.564 1.00 33.94 109 LEU A C 1
ATOM 885 O O . LEU A 1 109 ? 4.015 -3.829 23.921 1.00 33.94 109 LEU A O 1
#

InterPro domains:
  IPR032675 Leucine-rich repeat domain superfamily [G3DSA:3.80.10.10] (3-106)

Radius of gyration: 13.84 Å; Cα contacts (8 Å, |Δi|>4): 215; chains: 1; bounding box: 33×19×50 Å

Secondary structure (DSSP, 8-state):
--------S--HHHHT-SS--EEEEES--BS--HHHHT-TT--EEEEESSSB-SSEEEE-TTSSTT--EEEEE--SS--EEEE-TTS-SS-EEEE-GGG-EEES-----

Solvent-accessible surface area (backbone atoms only — not comparable to full-atom values): 6148 Å² total; per-re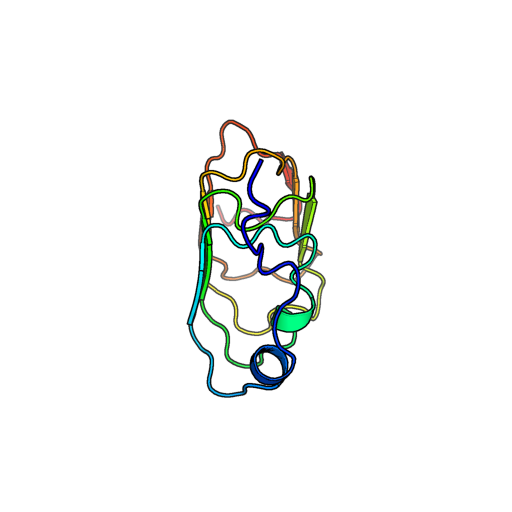sidue (Å²): 134,83,81,73,85,58,50,58,67,80,59,70,71,64,36,70,32,70,80,49,39,69,49,80,44,64,56,22,48,15,70,72,64,67,60,56,24,69,17,68,40,24,30,32,45,32,39,27,51,34,19,40,54,35,47,62,47,78,45,49,66,79,44,36,79,42,49,31,36,43,37,44,43,65,40,86,49,44,38,37,43,39,39,36,81,86,63,58,95,66,61,50,70,48,64,66,58,94,68,45,50,78,45,61,77,75,78,85,126

Sequence (109 aa):
MSRLMWVQEIPSWVGNSINLVKINLVFCGLKEVDALAQLPNLVRLRLWLNAYVANKLAFHGHSFPKLRILVISSLEELREVTFEQNTLPQIETTLERDRLSLTGLKRHL

Nearest PDB structures (foldseek):
  2wqu-assembly3_C  TM=5.683E-01  e=3.569E-01  Listeria monocytogenes EGD-e
  8h64-assembly2_C  TM=3.437E-01  e=7.351E-02  Listeria monocytogenes EGD-e
  7pv9-assembly3_C  TM=4.231E-01  e=9.961E-02  Listeria monocytogenes EGD-e
  2wqx-assembly2_B  TM=4.497E-01  e=5.461E-01  Listeria monocytogenes EGD-e
  1h6u-assembly1_A-2  TM=4.687E-01  e=8.357E-01  Listeria monocytogenes

pLDDT: mean 81.38, std 14.95, range [33.94, 95.62]

Organism: Oryza punctata (NCBI:txid4537)

Mean predicted aligned error: 6.99 Å

Foldseek 3Di:
DDPDPAQQDDDLVQLPDQPAQEDAFERNQYQDDQSQFNRQRHQYYEQYQNSHAAQEAERDPSGPQRHAEYHYDNNPRHAEYEYDAPSAPHHDYHDPPVRHDYYRYDDDD